Protein AF-0000000075269607 (afdb_homodimer)

Organism: NCBI:txid747725

Structure (mmCIF, N/CA/C/O backbone):
data_AF-0000000075269607-model_v1
#
loop_
_entity.id
_entity.type
_entity.pdbx_description
1 polymer '60S acidic ribosomal protein P1'
#
loop_
_atom_site.group_PDB
_atom_site.id
_atom_site.type_symbol
_atom_site.label_atom_id
_atom_site.label_alt_id
_atom_site.label_comp_id
_atom_site.label_asym_id
_atom_site.label_entity_id
_atom_site.label_seq_id
_atom_site.pdbx_PDB_ins_code
_atom_site.Cartn_x
_atom_site.Cartn_y
_atom_site.Cartn_z
_atom_site.occupancy
_atom_site.B_iso_or_equiv
_atom_site.auth_seq_id
_atom_site.auth_comp_id
_atom_site.auth_asym_id
_atom_site.auth_atom_id
_atom_site.pdbx_PDB_model_num
ATOM 1 N N . ALA A 1 1 ? 9.289 -3.162 7.914 1 45.62 1 ALA A N 1
ATOM 2 C CA . ALA A 1 1 ? 8.039 -3.787 8.344 1 45.62 1 ALA A CA 1
ATOM 3 C C . ALA A 1 1 ? 6.914 -2.758 8.438 1 45.62 1 ALA A C 1
ATOM 5 O O . ALA A 1 1 ? 5.746 -3.086 8.219 1 45.62 1 ALA A O 1
ATOM 6 N N . GLU A 1 2 ? 7.281 -1.348 8.359 1 68 2 GLU A N 1
ATOM 7 C CA . GLU A 1 2 ? 6.352 -0.262 8.656 1 68 2 GLU A CA 1
ATOM 8 C C . GLU A 1 2 ? 5.59 0.167 7.406 1 68 2 GLU A C 1
ATOM 10 O O . GLU A 1 2 ? 4.43 0.582 7.488 1 68 2 GLU A O 1
ATOM 15 N N . LEU A 1 3 ? 6.023 -0.334 6.281 1 76.75 3 LEU A N 1
ATOM 16 C CA . LEU A 1 3 ? 5.434 0.24 5.078 1 76.75 3 LEU A CA 1
ATOM 17 C C . LEU A 1 3 ? 4.242 -0.585 4.605 1 76.75 3 LEU A C 1
ATOM 19 O O . LEU A 1 3 ? 3.303 -0.047 4.016 1 76.75 3 LEU A O 1
ATOM 23 N N . ALA A 1 4 ? 4.184 -1.86 5.055 1 89.5 4 ALA A N 1
ATOM 24 C CA . ALA A 1 4 ? 3.109 -2.744 4.613 1 89.5 4 ALA A CA 1
ATOM 25 C C . ALA A 1 4 ? 1.754 -2.25 5.117 1 89.5 4 ALA A C 1
ATOM 27 O O . ALA A 1 4 ? 0.79 -2.182 4.352 1 89.5 4 ALA A O 1
ATOM 28 N N . VAL A 1 5 ? 1.744 -1.746 6.402 1 93.38 5 VAL A N 1
ATOM 29 C CA . VAL A 1 5 ? 0.485 -1.312 6.996 1 93.38 5 VAL A CA 1
ATOM 30 C C . VAL A 1 5 ? 0.055 0.019 6.383 1 93.38 5 VAL A C 1
ATOM 32 O O . VAL A 1 5 ? -1.126 0.221 6.09 1 93.38 5 VAL A O 1
ATOM 35 N N . VAL A 1 6 ? 1.002 0.798 6.156 1 90.75 6 VAL A N 1
ATOM 36 C CA . VAL A 1 6 ? 0.722 2.109 5.578 1 90.75 6 VAL A CA 1
ATOM 37 C C . VAL A 1 6 ? 0.169 1.944 4.164 1 90.75 6 VAL A C 1
ATOM 39 O O . VAL A 1 6 ? -0.844 2.553 3.814 1 90.75 6 VAL A O 1
ATOM 42 N N . TYR A 1 7 ? 0.874 1.063 3.316 1 92.44 7 TYR A N 1
ATOM 43 C CA . TYR A 1 7 ? 0.434 0.836 1.944 1 92.44 7 TYR A CA 1
ATOM 44 C C . TYR A 1 7 ? -0.948 0.193 1.913 1 92.44 7 TYR A C 1
ATOM 46 O O . TYR A 1 7 ? -1.771 0.519 1.056 1 92.44 7 TYR A O 1
ATOM 54 N N . ALA A 1 8 ? -1.219 -0.64 2.863 1 95.94 8 ALA A N 1
ATOM 55 C CA . ALA A 1 8 ? -2.539 -1.253 2.979 1 95.94 8 ALA A CA 1
ATOM 56 C C . ALA A 1 8 ? -3.605 -0.204 3.279 1 95.94 8 ALA A C 1
ATOM 58 O O . ALA A 1 8 ? -4.68 -0.207 2.668 1 95.94 8 ALA A O 1
ATOM 59 N N . ALA A 1 9 ? -3.314 0.753 4.191 1 94.62 9 ALA A N 1
ATOM 60 C CA . ALA A 1 9 ? -4.242 1.82 4.559 1 94.62 9 ALA A CA 1
ATOM 61 C C . ALA A 1 9 ? -4.562 2.705 3.355 1 94.62 9 ALA A C 1
ATOM 63 O O . ALA A 1 9 ? -5.707 3.137 3.184 1 94.62 9 ALA A O 1
ATOM 64 N N . LEU A 1 10 ? -3.578 2.914 2.516 1 92.06 10 LEU A N 1
ATOM 65 C CA . LEU A 1 10 ? -3.76 3.75 1.334 1 92.06 10 LEU A CA 1
ATOM 66 C C . LEU A 1 10 ? -4.699 3.084 0.334 1 92.06 10 LEU A C 1
ATOM 68 O O . LEU A 1 10 ? -5.52 3.754 -0.295 1 92.06 10 LEU A O 1
ATOM 72 N N . ILE A 1 11 ? -4.504 1.755 0.111 1 93.88 11 ILE A N 1
ATOM 73 C CA . ILE A 1 11 ? -5.398 1.016 -0.773 1 93.88 11 ILE A CA 1
ATOM 74 C C . ILE A 1 11 ? -6.848 1.217 -0.328 1 93.88 11 ILE A C 1
ATOM 76 O O . ILE A 1 11 ? -7.715 1.537 -1.143 1 93.88 11 ILE A O 1
ATOM 80 N N . LEU A 1 12 ? -7.051 1.043 0.997 1 95.31 12 LEU A N 1
ATOM 81 C CA . LEU A 1 12 ? -8.383 1.202 1.565 1 95.31 12 LEU A CA 1
ATOM 82 C C . LEU A 1 12 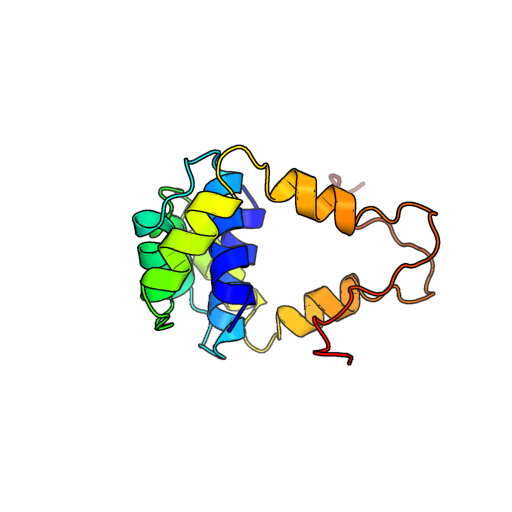? -8.875 2.637 1.405 1 95.31 12 LEU A C 1
ATOM 84 O O . LEU A 1 12 ? -10.023 2.865 1.008 1 95.31 12 LEU A O 1
ATOM 88 N N . GLU A 1 13 ? -7.926 3.596 1.642 1 92.06 13 GLU A N 1
ATOM 89 C CA . GLU A 1 13 ? -8.234 5.02 1.553 1 92.06 13 GLU A CA 1
ATOM 90 C C . GLU A 1 13 ? -8.617 5.414 0.13 1 92.06 13 GLU A C 1
ATOM 92 O O . GLU A 1 13 ? -9.484 6.273 -0.068 1 92.06 13 GLU A O 1
ATOM 97 N N . ASP A 1 14 ? -7.945 4.809 -0.798 1 89.5 14 ASP A N 1
ATOM 98 C CA . ASP A 1 14 ? -8.188 5.137 -2.199 1 89.5 14 ASP A CA 1
ATOM 99 C C . ASP A 1 14 ? -9.648 4.902 -2.576 1 89.5 14 ASP A C 1
ATOM 101 O O . ASP A 1 14 ? -10.203 5.625 -3.404 1 89.5 14 ASP A O 1
ATOM 105 N N . ASP A 1 15 ? -10.203 3.951 -2.055 1 91 15 ASP A N 1
ATOM 106 C CA . ASP A 1 15 ? -11.594 3.625 -2.322 1 91 15 ASP A CA 1
ATOM 107 C C . ASP A 1 15 ? -12.516 4.223 -1.259 1 91 15 ASP A C 1
ATOM 109 O O . ASP A 1 15 ? -13.719 3.963 -1.252 1 91 15 ASP A O 1
ATOM 113 N N . ASN A 1 16 ? -11.953 4.953 -0.336 1 91.31 16 ASN A N 1
ATOM 114 C CA . ASN A 1 16 ? -12.688 5.59 0.754 1 91.31 16 ASN A CA 1
ATOM 115 C C . ASN A 1 16 ? -13.344 4.559 1.667 1 91.31 16 ASN A C 1
ATOM 117 O O . ASN A 1 16 ? -14.5 4.719 2.061 1 91.31 16 ASN A O 1
ATOM 121 N N . VAL A 1 17 ? -12.633 3.543 1.899 1 91 17 VAL A N 1
ATOM 122 C CA . VAL A 1 17 ? -13.07 2.477 2.795 1 91 17 VAL A CA 1
ATOM 123 C C . VAL A 1 17 ? -12.562 2.744 4.207 1 91 17 VAL A C 1
ATOM 125 O O . VAL A 1 17 ? -11.445 3.25 4.383 1 91 17 VAL A O 1
ATOM 128 N N . GLU A 1 18 ? -13.461 2.459 5.121 1 92.19 18 GLU A N 1
ATOM 129 C CA . GLU A 1 18 ? -13.031 2.627 6.508 1 92.19 18 GLU A CA 1
ATOM 130 C C . GLU A 1 18 ? -11.828 1.745 6.82 1 92.19 18 GLU A C 1
ATOM 132 O O . GLU A 1 18 ? -11.836 0.549 6.52 1 92.19 18 GLU A O 1
ATOM 137 N N . ILE A 1 19 ? -10.805 2.352 7.43 1 95.5 19 ILE A N 1
ATOM 138 C CA . ILE A 1 19 ? -9.594 1.622 7.781 1 95.5 19 ILE A CA 1
ATOM 139 C C . ILE A 1 19 ? -9.75 1.002 9.172 1 95.5 19 ILE A C 1
ATOM 141 O O . ILE A 1 19 ? -9.805 1.717 10.172 1 95.5 19 ILE A O 1
ATOM 145 N N . THR A 1 20 ? -9.805 -0.301 9.203 1 96.19 20 THR A N 1
ATOM 146 C CA . THR A 1 20 ? -9.898 -1.036 10.461 1 96.19 20 THR A CA 1
ATOM 147 C C . THR A 1 20 ? -8.75 -2.029 10.594 1 96.19 20 THR A C 1
ATOM 149 O O . THR A 1 20 ? -8.062 -2.326 9.617 1 96.19 20 THR A O 1
ATOM 152 N N . ALA A 1 21 ? -8.625 -2.5 11.789 1 96.69 21 ALA A N 1
ATOM 153 C CA . ALA A 1 21 ? -7.566 -3.477 12.031 1 96.69 21 ALA A CA 1
ATOM 154 C C . ALA A 1 21 ? -7.754 -4.719 11.164 1 96.69 21 ALA A C 1
ATOM 156 O O . ALA A 1 21 ? -6.785 -5.258 10.625 1 96.69 21 ALA A O 1
ATOM 157 N N . ASP A 1 22 ? -9 -5.094 10.992 1 96.69 22 ASP A N 1
ATOM 158 C CA . ASP A 1 22 ? -9.32 -6.293 10.227 1 96.69 22 ASP A CA 1
ATOM 159 C C . ASP A 1 22 ? -8.977 -6.109 8.75 1 96.69 22 ASP A C 1
ATOM 161 O O . ASP A 1 22 ? -8.398 -7 8.133 1 96.69 22 ASP A O 1
ATOM 165 N N . LYS A 1 23 ? -9.344 -4.988 8.234 1 96.5 23 LYS A N 1
ATOM 166 C CA . LYS A 1 23 ? -9.07 -4.719 6.824 1 96.5 23 LYS A CA 1
ATOM 167 C C . LYS A 1 23 ? -7.57 -4.598 6.566 1 96.5 23 LYS A C 1
ATOM 169 O O . LYS A 1 23 ? -7.066 -5.094 5.559 1 96.5 23 LYS A O 1
ATOM 174 N N . LEU A 1 24 ? -6.875 -3.912 7.43 1 96.94 24 LEU A N 1
ATOM 175 C CA . LEU A 1 24 ? -5.426 -3.807 7.32 1 96.94 24 LEU A CA 1
ATOM 176 C C . LEU A 1 24 ? -4.773 -5.184 7.371 1 96.94 24 LEU A C 1
ATOM 178 O O . LEU A 1 24 ? -3.898 -5.492 6.559 1 96.94 24 LEU A O 1
ATOM 182 N N . GLN A 1 25 ? -5.23 -5.977 8.328 1 95.94 25 GLN A N 1
ATOM 183 C CA . GLN A 1 25 ? -4.707 -7.328 8.484 1 95.94 25 GLN A CA 1
ATOM 184 C C . GLN A 1 25 ? -4.977 -8.164 7.234 1 95.94 25 GLN A C 1
ATOM 186 O O . GLN A 1 25 ? -4.105 -8.914 6.785 1 95.94 25 GLN A O 1
ATOM 191 N N . THR A 1 26 ? -6.164 -8.023 6.723 1 96.25 26 THR A N 1
ATOM 192 C CA . THR A 1 26 ? -6.559 -8.773 5.535 1 96.25 26 THR A CA 1
ATOM 193 C C . THR A 1 26 ? -5.633 -8.461 4.367 1 96.25 26 THR A C 1
ATOM 195 O O . THR A 1 26 ? -5.152 -9.367 3.688 1 96.25 26 THR A O 1
ATOM 198 N N . LEU A 1 27 ? -5.387 -7.219 4.148 1 96.69 27 LEU A N 1
ATOM 199 C CA . LEU A 1 27 ? -4.535 -6.785 3.045 1 96.69 27 LEU A CA 1
ATOM 200 C C . LEU A 1 27 ? -3.098 -7.254 3.252 1 96.69 27 LEU A C 1
ATOM 202 O O . LEU A 1 27 ? -2.484 -7.809 2.336 1 96.69 27 LEU A O 1
ATOM 206 N N . VAL A 1 28 ? -2.52 -7.055 4.438 1 96.5 28 VAL A N 1
ATOM 207 C CA . VAL A 1 28 ? -1.136 -7.406 4.738 1 96.5 28 VAL A CA 1
ATOM 208 C C . VAL A 1 28 ? -0.971 -8.922 4.711 1 96.5 28 VAL A C 1
ATOM 210 O O . VAL A 1 28 ? -0.001 -9.438 4.148 1 96.5 28 VAL A O 1
ATOM 213 N N . ALA A 1 29 ? -1.939 -9.625 5.23 1 95.56 29 ALA A N 1
ATOM 214 C CA . ALA A 1 29 ? -1.911 -11.078 5.242 1 95.56 29 ALA A CA 1
ATOM 215 C C . ALA A 1 29 ? -1.987 -11.641 3.826 1 95.56 29 ALA A C 1
ATOM 217 O O . ALA A 1 29 ? -1.342 -12.648 3.514 1 95.56 29 ALA A O 1
ATOM 218 N N . ALA A 1 30 ? -2.758 -10.977 3.025 1 94.81 30 ALA A N 1
ATOM 219 C CA . ALA A 1 30 ? -2.9 -11.383 1.631 1 94.81 30 ALA A CA 1
ATOM 220 C C . ALA A 1 30 ? -1.564 -11.297 0.896 1 94.81 30 ALA A C 1
ATOM 222 O 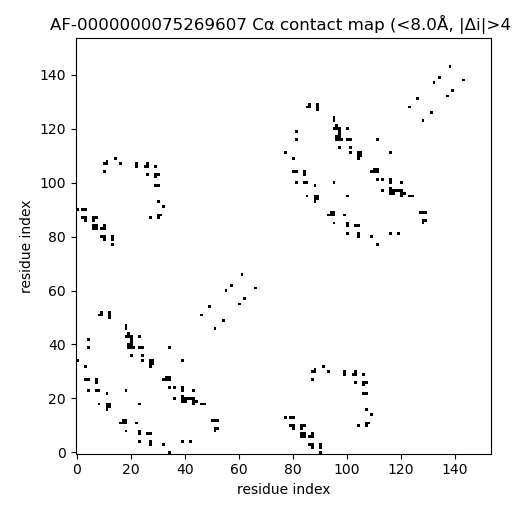O . ALA A 1 30 ? -1.33 -12.031 -0.065 1 94.81 30 ALA A O 1
ATOM 223 N N . ALA A 1 31 ? -0.771 -10.43 1.275 1 94.5 31 ALA A N 1
ATOM 224 C CA . ALA A 1 31 ? 0.545 -10.258 0.665 1 94.5 31 ALA A CA 1
ATOM 225 C C . ALA A 1 31 ? 1.546 -11.258 1.229 1 94.5 31 ALA A C 1
ATOM 227 O O . ALA A 1 31 ? 2.68 -11.352 0.753 1 94.5 31 ALA A O 1
ATOM 228 N N . GLY A 1 32 ? 1.129 -11.953 2.221 1 94.31 32 GLY A N 1
ATOM 229 C CA . GLY A 1 32 ? 2.006 -12.922 2.855 1 94.31 32 GLY A CA 1
ATOM 230 C C . GLY A 1 32 ? 2.887 -12.312 3.93 1 94.31 32 GLY A C 1
ATOM 231 O O . GLY A 1 32 ? 3.9 -12.898 4.312 1 94.31 32 GLY A O 1
ATOM 232 N N . VAL A 1 33 ? 2.492 -11.156 4.301 1 91.19 33 VAL A N 1
ATOM 233 C CA . VAL A 1 33 ? 3.234 -10.453 5.344 1 91.19 33 VAL A CA 1
ATOM 234 C C . VAL A 1 33 ? 2.562 -10.68 6.699 1 91.19 33 VAL A C 1
ATOM 236 O O . VAL A 1 33 ? 1.35 -10.508 6.832 1 91.19 33 VAL A O 1
ATOM 239 N N . GLU A 1 34 ? 3.332 -11.18 7.555 1 89.62 34 GLU A N 1
ATOM 240 C CA . GLU A 1 34 ? 2.77 -11.406 8.883 1 89.62 34 GLU A CA 1
ATOM 241 C C . GLU A 1 34 ? 3.184 -10.312 9.859 1 89.62 34 GLU A C 1
ATOM 243 O O . GLU A 1 34 ? 4.375 -10.094 10.094 1 89.62 34 GLU A O 1
ATOM 248 N N . VAL A 1 35 ? 2.225 -9.641 10.258 1 91.56 35 VAL A N 1
ATOM 249 C CA . VAL A 1 35 ? 2.416 -8.578 11.242 1 91.56 35 VAL A CA 1
ATOM 250 C C . VAL A 1 35 ? 1.596 -8.883 12.492 1 91.56 35 VAL A C 1
ATOM 252 O O . VAL A 1 35 ? 0.531 -9.5 12.414 1 91.56 35 VAL A O 1
ATOM 255 N N . GLU A 1 36 ? 2.113 -8.555 13.617 1 94.88 36 GLU A N 1
ATOM 256 C CA . GLU A 1 36 ? 1.37 -8.734 14.867 1 94.88 36 GLU A CA 1
ATOM 257 C C . GLU A 1 36 ? 0.028 -8.008 14.812 1 94.88 36 GLU A C 1
ATOM 259 O O . GLU A 1 36 ? -0.04 -6.84 14.422 1 94.88 36 GLU A O 1
ATOM 264 N N . PRO A 1 37 ? -0.954 -8.625 15.203 1 94.69 37 PRO A N 1
ATOM 265 C CA . PRO A 1 37 ? -2.301 -8.055 15.102 1 94.69 37 PRO A CA 1
ATOM 266 C C . PRO A 1 37 ? -2.451 -6.75 15.875 1 94.69 37 PRO A C 1
ATOM 268 O O . PRO A 1 37 ? -3.307 -5.926 15.539 1 94.69 37 PRO A O 1
ATOM 271 N N . ILE A 1 38 ? -1.721 -6.629 16.953 1 94.56 38 ILE A N 1
ATOM 272 C CA . ILE A 1 38 ? -1.849 -5.43 17.766 1 94.56 38 ILE A CA 1
ATOM 273 C C . ILE A 1 38 ? -1.461 -4.199 16.953 1 94.56 38 ILE A C 1
ATOM 275 O O . ILE A 1 38 ? -2.006 -3.113 17.156 1 94.56 38 ILE A O 1
ATOM 279 N N . TRP A 1 39 ? -0.562 -4.43 16.078 1 92.56 39 TRP A N 1
ATOM 280 C CA . TRP A 1 39 ? -0.104 -3.328 15.242 1 92.56 39 TRP A CA 1
ATOM 281 C C . TRP A 1 39 ? -1.24 -2.795 14.375 1 92.56 39 TRP A C 1
ATOM 283 O O . TRP A 1 39 ? -1.359 -1.585 14.172 1 92.56 39 TRP A O 1
ATOM 293 N N . PHE A 1 40 ? -2.055 -3.678 13.961 1 95 40 PHE A N 1
ATOM 294 C CA . PHE A 1 40 ? -3.17 -3.285 13.102 1 95 40 PHE A CA 1
ATOM 295 C C . PHE A 1 40 ? -4.18 -2.447 13.883 1 95 40 PHE A C 1
ATOM 297 O O . PHE A 1 40 ? -4.668 -1.433 13.375 1 95 40 PHE A O 1
ATOM 304 N N . SER A 1 41 ? -4.402 -2.865 15.094 1 96.38 41 SER A N 1
ATOM 305 C CA . SER A 1 41 ? -5.324 -2.123 15.945 1 96.38 41 SER A CA 1
ATOM 306 C C . SER A 1 41 ? -4.793 -0.727 16.25 1 96.38 41 SER A C 1
ATOM 308 O O . SER A 1 41 ? -5.543 0.252 16.219 1 96.38 41 SER A O 1
ATOM 310 N N . LEU A 1 42 ? -3.516 -0.713 16.516 1 94.19 42 LEU A N 1
ATOM 311 C CA . LEU A 1 42 ? -2.863 0.555 16.812 1 94.19 42 LEU A CA 1
ATOM 312 C C . LEU A 1 42 ? -2.932 1.504 15.625 1 94.19 42 LEU A C 1
ATOM 314 O O . LEU A 1 42 ? -3.254 2.684 15.789 1 94.19 42 LEU A O 1
ATOM 318 N N . TYR A 1 43 ? -2.689 1.031 14.453 1 94 43 TYR A N 1
ATOM 319 C CA . TYR A 1 43 ? -2.715 1.851 13.242 1 94 43 TYR A CA 1
ATOM 320 C C . TYR A 1 43 ? -4.141 2.252 12.891 1 94 43 TYR A C 1
ATOM 322 O O . TYR A 1 43 ? -4.395 3.395 12.5 1 94 43 TYR A O 1
ATOM 330 N N . ALA A 1 44 ? -4.953 1.312 12.969 1 95 44 ALA A N 1
ATOM 331 C CA . ALA A 1 44 ? -6.359 1.602 12.695 1 95 44 ALA A CA 1
ATOM 332 C C . ALA A 1 44 ? -6.859 2.752 13.562 1 95 44 ALA A C 1
ATOM 334 O O . ALA A 1 44 ? -7.512 3.674 13.062 1 95 44 ALA A O 1
ATOM 335 N N . LYS A 1 45 ? -6.492 2.752 14.836 1 95.56 45 LYS A N 1
ATOM 336 C CA . LYS A 1 45 ? -6.891 3.807 15.758 1 95.56 45 LYS A CA 1
ATOM 337 C C . LYS A 1 45 ? -6.242 5.137 15.398 1 95.56 45 LYS A C 1
ATOM 339 O O . LYS A 1 45 ? -6.879 6.188 15.477 1 95.56 45 LYS A O 1
ATOM 344 N N . ALA A 1 46 ? -5.035 5.121 15.031 1 91.38 46 ALA A N 1
ATOM 345 C CA . ALA A 1 46 ? -4.293 6.316 14.641 1 91.38 46 ALA A CA 1
ATOM 346 C C . ALA A 1 46 ? -4.883 6.934 13.375 1 91.38 46 ALA A C 1
ATOM 348 O O . ALA A 1 46 ? -4.918 8.156 13.234 1 91.38 46 ALA A O 1
ATOM 349 N N . LEU A 1 47 ? -5.453 6.125 12.516 1 90.94 47 LEU A N 1
ATOM 350 C CA . LEU A 1 47 ? -5.926 6.59 11.211 1 90.94 47 LEU A CA 1
ATOM 351 C C . LEU A 1 47 ? -7.418 6.91 11.258 1 90.94 47 LEU A C 1
ATOM 353 O O . LEU A 1 47 ? -7.965 7.48 10.312 1 90.94 47 LEU A O 1
ATOM 357 N N . ALA A 1 48 ? -7.883 6.547 12.305 1 90.56 48 ALA A N 1
ATOM 358 C CA . ALA A 1 48 ? -9.305 6.852 12.461 1 90.56 48 ALA A CA 1
ATOM 359 C C . ALA A 1 48 ? -9.547 8.359 12.414 1 90.56 48 ALA A C 1
ATOM 361 O O . ALA A 1 48 ? -8.984 9.109 13.211 1 90.56 48 ALA A O 1
ATOM 362 N N . GLY A 1 49 ? -10.25 8.781 11.352 1 89.62 49 GLY A N 1
ATOM 363 C CA . GLY A 1 49 ? -10.547 10.195 11.203 1 89.62 49 GLY A CA 1
ATOM 364 C C . GLY A 1 49 ? -9.453 10.969 10.484 1 89.62 49 GLY A C 1
ATOM 365 O O . GLY A 1 49 ? -9.539 12.188 10.328 1 89.62 49 GLY A O 1
ATOM 366 N N . GLN A 1 50 ? -8.398 10.125 10.258 1 87 50 GLN A N 1
ATOM 367 C CA . GLN A 1 50 ? -7.316 10.734 9.5 1 87 50 GLN A CA 1
ATOM 368 C C . GLN A 1 50 ? -7.418 10.383 8.016 1 87 50 GLN A C 1
ATOM 370 O O . GLN A 1 50 ? -7.98 9.344 7.66 1 87 50 GLN A O 1
ATOM 375 N N . ASP A 1 51 ? -7.031 11.273 7.273 1 84.69 51 ASP A N 1
ATOM 376 C CA . ASP A 1 51 ? -6.914 10.984 5.844 1 84.69 51 ASP A CA 1
ATOM 377 C C . ASP A 1 51 ? -5.469 10.688 5.461 1 84.69 51 ASP A C 1
ATOM 379 O O . ASP A 1 51 ? -4.629 11.586 5.414 1 84.69 51 ASP A O 1
ATOM 383 N N . LEU A 1 52 ? -5.184 9.43 5.289 1 84.44 52 LEU A N 1
ATOM 384 C CA . LEU A 1 52 ? -3.82 9.008 4.977 1 84.44 52 LEU A CA 1
ATOM 385 C C . LEU A 1 52 ? -3.289 9.75 3.754 1 84.44 52 LEU A C 1
ATOM 387 O O . LEU A 1 52 ? -2.139 10.195 3.744 1 84.44 52 LEU A O 1
ATOM 391 N N . LYS A 1 53 ? -4.051 9.859 2.828 1 80.38 53 LYS A N 1
ATOM 392 C CA . LYS A 1 53 ? -3.652 10.57 1.615 1 80.38 53 LYS A CA 1
ATOM 393 C C . LYS A 1 53 ? -3.334 12.031 1.913 1 80.38 53 LYS A C 1
ATOM 395 O O . LYS A 1 53 ? -2.357 12.578 1.397 1 80.38 53 LYS A O 1
ATOM 400 N N . ALA A 1 54 ? -4.141 12.594 2.713 1 79.88 54 ALA A N 1
ATOM 401 C CA . ALA A 1 54 ? -3.922 13.977 3.117 1 79.88 54 ALA A CA 1
ATOM 402 C C . ALA A 1 54 ? -2.637 14.117 3.93 1 79.88 54 ALA A C 1
ATOM 404 O O . ALA A 1 54 ? -1.874 15.062 3.738 1 79.88 54 ALA A O 1
ATOM 405 N N . LEU A 1 55 ? -2.467 13.109 4.754 1 78.88 55 LEU A N 1
ATOM 406 C CA . LEU A 1 55 ? -1.257 13.094 5.57 1 78.88 55 LEU A CA 1
ATOM 407 C C . LEU A 1 55 ? -0.012 12.984 4.695 1 78.88 55 LEU A C 1
ATOM 409 O O . LEU A 1 55 ? 0.953 13.727 4.879 1 78.88 55 LEU A O 1
ATOM 413 N N . LEU A 1 56 ? -0.089 12.062 3.818 1 71.44 56 LEU A N 1
ATOM 414 C CA . LEU A 1 56 ? 1.039 11.836 2.922 1 71.44 56 LEU A CA 1
ATOM 415 C C . LEU A 1 56 ? 1.298 13.062 2.053 1 71.44 56 LEU A C 1
ATOM 417 O O . LEU A 1 56 ? 2.451 13.43 1.823 1 71.44 56 LEU A O 1
ATOM 421 N N . LEU A 1 57 ? 0.242 13.68 1.555 1 68.06 57 LEU A N 1
ATOM 422 C CA . LEU A 1 57 ? 0.368 14.875 0.729 1 68.06 57 LEU A CA 1
ATOM 423 C C . LEU A 1 57 ? 0.884 16.047 1.553 1 68.06 57 LEU A C 1
ATOM 425 O O . LEU A 1 57 ? 1.63 16.891 1.043 1 68.06 57 LEU A O 1
ATOM 429 N N . ASN A 1 58 ? 0.3 15.992 2.678 1 69.06 58 ASN A N 1
ATOM 430 C CA . ASN A 1 58 ? 0.739 17.078 3.555 1 69.06 58 ASN A CA 1
ATOM 431 C C . ASN A 1 58 ? 2.221 16.953 3.896 1 69.06 58 ASN A C 1
ATOM 433 O O . ASN A 1 58 ? 2.939 17.953 3.934 1 69.06 58 ASN A O 1
ATOM 437 N N . VAL A 1 59 ? 2.592 15.734 4.125 1 64.25 59 VAL A N 1
ATOM 438 C CA . VAL A 1 59 ? 3.986 15.492 4.488 1 64.25 59 VAL A CA 1
ATOM 439 C C . VAL A 1 59 ? 4.863 15.57 3.24 1 64.25 59 VAL A C 1
ATOM 441 O O . VAL A 1 59 ? 5.996 16.047 3.301 1 64.25 59 VAL A O 1
ATOM 444 N N . GLY A 1 60 ? 4.406 15.016 2.068 1 53.5 60 GLY A N 1
ATOM 445 C CA . GLY A 1 60 ? 5.145 15.047 0.816 1 53.5 60 GLY A CA 1
ATOM 446 C C . GLY A 1 60 ? 5.113 16.406 0.137 1 53.5 60 GLY A C 1
ATOM 447 O O . GLY A 1 60 ? 5.777 16.609 -0.879 1 53.5 60 GLY A O 1
ATOM 448 N N . ALA A 1 61 ? 3.865 16.984 0.196 1 47.38 61 ALA A N 1
ATOM 449 C CA . ALA A 1 61 ? 3.914 18.312 -0.402 1 47.38 61 ALA A CA 1
ATOM 450 C C . ALA A 1 61 ? 5.184 19.047 0.005 1 47.38 61 ALA A C 1
ATOM 452 O O . ALA A 1 61 ? 5.551 19.062 1.183 1 47.38 61 ALA A O 1
ATOM 453 N N . PRO A 1 62 ? 5.906 19.047 -1.044 1 44.31 62 PRO A N 1
ATOM 454 C CA . PRO A 1 62 ? 7.035 19.938 -0.728 1 44.31 62 PRO A CA 1
ATOM 455 C C . PRO A 1 62 ? 6.613 21.172 0.06 1 44.31 62 PRO A C 1
ATOM 457 O O . PRO A 1 62 ? 6.039 22.094 -0.508 1 44.31 62 PRO A O 1
ATOM 460 N N . GLY A 1 63 ? 5.781 21.156 0.997 1 39.44 63 GLY A N 1
ATOM 461 C CA . GLY A 1 63 ? 5.879 22.391 1.738 1 39.44 63 GLY A CA 1
ATOM 462 C C . GLY A 1 63 ? 7.277 22.984 1.751 1 39.44 63 GLY A C 1
ATOM 463 O O . GLY A 1 63 ? 8.266 22.234 1.767 1 39.44 63 GLY A O 1
ATOM 464 N N . SER A 1 64 ? 7.438 24.062 0.938 1 37.69 64 SER A N 1
ATOM 465 C CA . SER A 1 64 ? 8.508 25.031 1.179 1 37.69 64 SER A CA 1
ATOM 466 C C . SER A 1 64 ? 8.938 25.031 2.643 1 37.69 64 SER A C 1
ATOM 468 O O . SER A 1 64 ? 9.492 26.016 3.133 1 37.69 64 SER A O 1
ATOM 470 N N . GLY A 1 65 ? 8.109 24.516 3.621 1 39.12 65 GLY A N 1
ATOM 471 C CA . GLY A 1 65 ? 8.789 24.672 4.895 1 39.12 65 GLY A CA 1
ATOM 472 C C . GLY A 1 65 ? 10.148 23.984 4.926 1 39.12 65 GLY A C 1
ATOM 473 O O . GLY A 1 65 ? 10.461 23.172 4.051 1 39.12 65 GLY A O 1
ATOM 474 N N . PRO A 1 66 ? 11.133 24.312 5.754 1 35.38 66 PRO A N 1
ATOM 475 C CA . PRO A 1 66 ? 12.414 23.625 5.84 1 35.38 66 PRO A CA 1
ATOM 476 C C . PRO A 1 66 ? 12.281 22.109 5.652 1 35.38 66 PRO A C 1
ATOM 478 O O . PRO A 1 66 ? 11.227 21.547 5.938 1 35.38 66 PRO A O 1
ATOM 481 N N . ALA A 1 67 ? 12.719 21.516 4.434 1 37.75 67 ALA A N 1
ATOM 482 C CA . ALA A 1 67 ? 12.953 20.109 4.109 1 37.75 67 ALA A CA 1
ATOM 483 C C . ALA A 1 67 ? 12.992 19.25 5.375 1 37.75 67 ALA A C 1
ATOM 485 O O . ALA A 1 67 ? 14.047 19.094 5.992 1 37.75 67 ALA A O 1
ATOM 486 N N . VAL A 1 68 ? 12.156 19.484 6.289 1 31.77 68 VAL A N 1
ATOM 487 C CA . VAL A 1 68 ? 12.367 18.609 7.438 1 31.77 68 VAL A CA 1
ATOM 488 C C . VAL A 1 68 ? 12.344 17.141 6.984 1 31.77 68 VAL A C 1
ATOM 490 O O . VAL A 1 68 ? 11.68 16.812 6 1 31.77 68 VAL A O 1
ATOM 493 N N . SER A 1 69 ? 13.484 16.406 6.859 1 31.58 69 SER A N 1
ATOM 494 C CA . SER A 1 69 ? 13.891 15.008 6.727 1 31.58 69 SER A CA 1
ATOM 495 C C . SER A 1 69 ? 12.805 14.07 7.25 1 31.58 69 SER A C 1
ATOM 497 O O . SER A 1 69 ? 12.266 14.281 8.336 1 31.58 69 SER A O 1
ATOM 499 N N . ALA A 1 70 ? 11.82 13.633 6.551 1 33.41 70 ALA A N 1
ATOM 500 C CA . ALA A 1 70 ? 11.109 12.422 6.965 1 33.41 70 ALA A CA 1
ATOM 501 C C . ALA A 1 70 ? 11.898 11.664 8.023 1 33.41 70 ALA A C 1
ATOM 503 O O . ALA A 1 70 ? 12.977 11.141 7.754 1 33.41 70 ALA A O 1
ATOM 504 N N . GLY A 1 71 ? 11.883 12.094 9.195 1 29.73 71 GLY A N 1
ATOM 505 C CA . GLY A 1 71 ? 12.375 11.508 10.43 1 29.73 71 GLY A CA 1
ATOM 506 C C . GLY A 1 71 ? 12.117 10.023 10.539 1 29.73 71 GLY A C 1
ATOM 507 O O . GLY A 1 71 ? 10.961 9.586 10.508 1 29.73 71 GLY A O 1
ATOM 508 N N . ALA A 1 72 ? 12.758 9.094 9.828 1 32.09 72 ALA A N 1
ATOM 509 C CA . ALA A 1 72 ? 13.078 7.863 10.547 1 32.09 72 ALA A CA 1
ATOM 510 C C . ALA A 1 72 ? 13.023 8.078 12.062 1 32.09 72 ALA A C 1
ATOM 512 O O . ALA A 1 72 ? 13.57 9.055 12.578 1 32.09 72 ALA A O 1
ATOM 513 N N . ALA A 1 73 ? 11.883 7.852 12.766 1 29.19 73 ALA A N 1
ATOM 514 C CA . ALA A 1 73 ? 11.953 7.801 14.227 1 29.19 73 ALA A CA 1
ATOM 515 C C . ALA A 1 73 ? 13.328 7.348 14.695 1 29.19 73 ALA A C 1
ATOM 517 O O . ALA A 1 73 ? 13.688 6.176 14.555 1 29.19 73 ALA A O 1
ATOM 518 N N . ALA A 1 74 ? 14.445 7.973 14.578 1 27.44 74 ALA A N 1
ATOM 519 C CA . ALA A 1 74 ? 15.562 7.883 15.516 1 27.44 74 ALA A CA 1
ATOM 520 C C . ALA A 1 74 ? 15.07 7.707 16.953 1 27.44 74 ALA A C 1
ATOM 522 O O . ALA A 1 74 ? 13.969 8.156 17.297 1 27.44 74 ALA A O 1
ATOM 523 N N . GLY A 1 75 ? 15.43 6.586 17.75 1 25.55 75 GLY A N 1
ATOM 524 C CA . GLY A 1 75 ? 15.555 6.727 19.188 1 25.55 75 GLY A CA 1
ATOM 525 C C . GLY A 1 75 ? 15.742 8.164 19.625 1 25.55 75 GLY A C 1
ATOM 526 O O . GLY A 1 75 ? 16.359 8.969 18.922 1 25.55 75 GLY A O 1
ATOM 527 N N . ALA A 1 76 ? 14.836 8.75 20.609 1 25.06 76 ALA A N 1
ATOM 528 C CA . ALA A 1 76 ? 14.82 9.953 21.422 1 25.06 76 ALA A CA 1
ATOM 529 C C . ALA A 1 76 ? 16.219 10.57 21.516 1 25.06 76 ALA A C 1
ATOM 531 O O . ALA A 1 76 ? 17.203 9.945 21.125 1 25.06 76 ALA A O 1
ATOM 532 N N . ALA A 1 77 ? 16.391 11.125 22.984 1 20.78 77 ALA A N 1
ATOM 533 C CA . ALA A 1 77 ? 17.422 11.695 23.859 1 20.78 77 ALA A CA 1
ATOM 534 C C . ALA A 1 77 ? 18.688 10.844 23.844 1 20.78 77 ALA A C 1
ATOM 536 O O . ALA A 1 77 ? 18.625 9.641 23.578 1 20.78 77 ALA A O 1
ATOM 537 N N . ALA B 1 1 ? -8.297 5.199 -9.453 1 45.72 1 ALA B N 1
ATOM 538 C CA . ALA B 1 1 ? -8.289 3.75 -9.648 1 45.72 1 ALA B CA 1
ATOM 539 C C . ALA B 1 1 ? -6.871 3.229 -9.828 1 45.72 1 ALA B C 1
ATOM 541 O O . ALA B 1 1 ? -6.559 2.105 -9.422 1 45.72 1 ALA B O 1
ATOM 542 N N . GLU B 1 2 ? -5.836 4.18 -10.18 1 68.44 2 GLU B N 1
ATOM 543 C CA . GLU B 1 2 ? -4.484 3.791 -10.578 1 68.44 2 GLU B CA 1
ATOM 544 C C . GLU B 1 2 ? -3.598 3.545 -9.359 1 68.44 2 GLU B C 1
ATOM 546 O O . GLU B 1 2 ? -2.727 2.672 -9.391 1 68.44 2 GLU B O 1
ATOM 551 N N . LEU B 1 3 ? -4.09 3.951 -8.227 1 77.69 3 LEU B N 1
ATOM 552 C CA . LEU B 1 3 ? -3.158 3.904 -7.102 1 77.69 3 LEU B CA 1
ATOM 553 C C . LEU B 1 3 ? -3.299 2.594 -6.332 1 77.69 3 LEU B C 1
ATOM 555 O O . LEU B 1 3 ? -2.328 2.105 -5.75 1 77.69 3 LEU B O 1
ATOM 559 N N . ALA B 1 4 ? -4.465 1.914 -6.512 1 89.56 4 ALA B N 1
ATOM 560 C CA . ALA B 1 4 ? -4.707 0.674 -5.777 1 89.56 4 ALA B CA 1
ATOM 561 C C . ALA B 1 4 ? -3.723 -0.413 -6.199 1 89.56 4 ALA B C 1
ATOM 563 O O . ALA B 1 4 ? -3.131 -1.085 -5.348 1 89.56 4 ALA B O 1
ATOM 564 N N . VAL B 1 5 ? -3.416 -0.441 -7.551 1 93.31 5 VAL B N 1
ATOM 565 C CA . VAL B 1 5 ? -2.537 -1.487 -8.062 1 93.31 5 VAL B CA 1
ATOM 566 C C . VAL B 1 5 ? -1.092 -1.183 -7.668 1 93.31 5 VAL B C 1
ATOM 568 O O . VAL B 1 5 ? -0.344 -2.082 -7.277 1 93.31 5 VAL B O 1
ATOM 571 N N . VAL B 1 6 ? -0.826 0.012 -7.727 1 91 6 VAL B N 1
ATOM 572 C CA . VAL B 1 6 ? 0.53 0.433 -7.395 1 91 6 VAL B CA 1
ATOM 573 C C . VAL B 1 6 ? 0.811 0.15 -5.918 1 91 6 VAL B C 1
ATOM 575 O O . VAL B 1 6 ? 1.855 -0.408 -5.574 1 91 6 VAL B O 1
ATOM 578 N N . TYR B 1 7 ? -0.172 0.556 -4.992 1 92.5 7 TYR B N 1
ATOM 579 C CA . TYR B 1 7 ? 0.003 0.343 -3.561 1 92.5 7 TYR B CA 1
ATOM 580 C C . TYR B 1 7 ? 0.068 -1.145 -3.234 1 92.5 7 TYR B C 1
ATOM 582 O O . TYR B 1 7 ? 0.832 -1.562 -2.361 1 92.5 7 TYR B O 1
ATOM 590 N N . ALA B 1 8 ? -0.678 -1.909 -3.959 1 95.94 8 ALA B N 1
ATOM 591 C CA . ALA B 1 8 ? -0.635 -3.359 -3.787 1 95.94 8 ALA B CA 1
ATOM 592 C C . ALA B 1 8 ? 0.738 -3.914 -4.156 1 95.94 8 ALA B C 1
ATOM 594 O O . ALA B 1 8 ? 1.294 -4.742 -3.43 1 95.94 8 ALA B O 1
ATOM 595 N N . ALA B 1 9 ? 1.345 -3.42 -5.262 1 94.75 9 ALA B N 1
ATOM 596 C CA . ALA B 1 9 ? 2.66 -3.859 -5.715 1 94.75 9 ALA B CA 1
ATOM 597 C C . ALA B 1 9 ? 3.736 -3.533 -4.684 1 94.75 9 ALA B C 1
ATOM 599 O O . ALA B 1 9 ? 4.66 -4.324 -4.469 1 94.75 9 ALA B O 1
ATOM 600 N N . LEU B 1 10 ? 3.574 -2.426 -4.039 1 92.62 10 LEU B N 1
ATOM 601 C CA . LEU B 1 10 ? 4.539 -2.004 -3.029 1 92.62 10 LEU B CA 1
ATOM 602 C C . LEU B 1 10 ? 4.496 -2.926 -1.816 1 92.62 10 LEU B C 1
ATOM 604 O O . LEU B 1 10 ? 5.539 -3.248 -1.239 1 92.62 10 LEU B O 1
ATOM 608 N N . ILE B 1 11 ? 3.266 -3.271 -1.354 1 93.69 11 ILE B N 1
ATOM 609 C CA . ILE B 1 11 ? 3.129 -4.207 -0.244 1 93.69 11 ILE B CA 1
ATOM 610 C C . ILE B 1 11 ? 3.906 -5.488 -0.55 1 93.69 11 ILE B C 1
ATOM 612 O O . ILE B 1 11 ? 4.68 -5.965 0.282 1 93.69 11 ILE B O 1
ATOM 616 N N . LEU B 1 12 ? 3.682 -5.973 -1.786 1 95.31 12 LEU B N 1
ATOM 617 C CA . LEU B 1 12 ? 4.355 -7.195 -2.211 1 95.31 12 LEU B CA 1
ATOM 618 C C . LEU B 1 12 ? 5.867 -6.988 -2.275 1 95.31 12 LEU B C 1
ATOM 620 O O . LEU B 1 12 ? 6.633 -7.828 -1.805 1 95.31 12 LEU B O 1
ATOM 624 N N . GLU B 1 13 ? 6.25 -5.801 -2.783 1 92.25 13 GLU B N 1
ATOM 625 C CA . GLU B 1 13 ? 7.656 -5.453 -2.939 1 92.25 13 GLU B CA 1
ATOM 626 C C . GLU B 1 13 ? 8.359 -5.359 -1.587 1 92.25 13 GLU B C 1
ATOM 628 O O . GLU B 1 13 ? 9.531 -5.707 -1.465 1 92.25 13 GLU B O 1
ATOM 633 N N . ASP B 1 14 ? 7.621 -4.836 -0.641 1 89.62 14 ASP B N 1
ATOM 634 C CA . ASP B 1 14 ? 8.195 -4.641 0.689 1 89.62 14 ASP B CA 1
ATOM 635 C C . ASP B 1 14 ? 8.688 -5.965 1.271 1 89.62 14 ASP B C 1
ATOM 637 O O . ASP B 1 14 ? 9.688 -5.992 1.996 1 89.62 14 ASP B O 1
ATOM 641 N N . ASP B 1 15 ? 8.039 -6.969 1.008 1 91 15 ASP B N 1
ATOM 642 C CA . ASP B 1 15 ? 8.422 -8.297 1.487 1 91 15 ASP B CA 1
ATOM 643 C C . ASP B 1 15 ? 9.242 -9.047 0.44 1 91 15 ASP B C 1
ATOM 645 O O . ASP B 1 15 ? 9.562 -10.219 0.622 1 91 15 ASP B O 1
ATOM 649 N N . ASN B 1 16 ? 9.523 -8.398 -0.645 1 91.44 16 ASN B N 1
ATOM 650 C CA . ASN B 1 16 ? 10.289 -8.977 -1.746 1 91.44 16 ASN B CA 1
ATOM 651 C C . ASN B 1 16 ? 9.57 -10.172 -2.359 1 91.44 16 ASN B C 1
ATOM 653 O O . ASN B 1 16 ? 10.195 -11.195 -2.65 1 91.44 16 ASN B O 1
ATOM 657 N N . VAL B 1 17 ? 8.328 -10.047 -2.502 1 91.12 17 VAL B N 1
ATOM 658 C CA . VAL B 1 17 ? 7.484 -11.062 -3.119 1 91.12 17 VAL B CA 1
ATOM 659 C C . VAL B 1 17 ? 7.309 -10.758 -4.605 1 91.12 17 VAL B C 1
ATOM 661 O O . VAL B 1 17 ? 7.219 -9.594 -5 1 91.12 17 VAL B O 1
ATOM 664 N N . GLU B 1 18 ? 7.367 -11.836 -5.344 1 92.56 18 GLU B N 1
ATOM 665 C CA . GLU B 1 18 ? 7.145 -11.641 -6.773 1 92.56 18 GLU B CA 1
ATOM 666 C C . GLU B 1 18 ? 5.777 -11.023 -7.039 1 92.56 18 GLU B C 1
ATOM 668 O O . GLU B 1 18 ? 4.766 -11.484 -6.504 1 92.56 18 GLU B O 1
ATOM 673 N N . ILE B 1 19 ? 5.766 -9.977 -7.863 1 95.56 19 ILE B N 1
ATOM 674 C CA . ILE B 1 19 ? 4.523 -9.297 -8.203 1 95.56 19 ILE B CA 1
ATOM 675 C C . ILE B 1 19 ? 3.875 -9.969 -9.414 1 95.56 19 ILE B C 1
ATOM 677 O O . ILE B 1 19 ? 4.406 -9.906 -10.523 1 95.56 19 ILE B O 1
ATOM 681 N N . THR B 1 20 ? 2.736 -10.594 -9.172 1 96.44 20 THR B N 1
ATOM 682 C CA . THR B 1 20 ? 1.973 -11.227 -10.242 1 96.44 20 THR B CA 1
ATOM 683 C C . THR B 1 20 ? 0.557 -10.664 -10.305 1 96.44 20 THR B C 1
ATOM 685 O O . THR B 1 20 ? 0.108 -9.992 -9.375 1 96.44 20 THR B O 1
ATOM 688 N N . ALA B 1 21 ? -0.064 -10.984 -11.383 1 96.56 21 ALA B N 1
ATOM 689 C CA . ALA B 1 21 ? -1.438 -10.523 -11.547 1 96.56 21 ALA B CA 1
ATOM 690 C C . ALA B 1 21 ? -2.336 -11.047 -10.43 1 96.56 21 ALA B C 1
ATOM 692 O O . ALA B 1 21 ? -3.188 -10.312 -9.922 1 96.56 21 ALA B O 1
ATOM 693 N N . ASP B 1 22 ? -2.078 -12.273 -10.07 1 96.81 22 ASP B N 1
ATOM 694 C CA . ASP B 1 22 ? -2.891 -12.922 -9.047 1 96.81 22 ASP B CA 1
ATOM 695 C C . ASP B 1 22 ? -2.699 -12.258 -7.684 1 96.81 22 ASP B C 1
ATOM 697 O O . ASP B 1 22 ? -3.67 -12 -6.969 1 96.81 22 ASP B O 1
ATOM 701 N N . LYS B 1 23 ? -1.487 -11.992 -7.355 1 96.56 23 LYS B N 1
ATOM 702 C CA . LYS B 1 23 ? -1.192 -11.359 -6.07 1 96.56 23 LYS B CA 1
ATOM 703 C C . LYS B 1 23 ? -1.74 -9.938 -6.02 1 96.56 23 LYS B C 1
ATOM 705 O O . LYS B 1 23 ? -2.277 -9.516 -4.996 1 96.56 23 LYS B O 1
ATOM 710 N N . LEU B 1 24 ? -1.562 -9.211 -7.082 1 96.94 24 LEU B N 1
ATOM 711 C CA . LEU B 1 24 ? -2.115 -7.863 -7.168 1 96.94 24 LEU B CA 1
ATOM 712 C C . LEU B 1 24 ? -3.633 -7.887 -7.016 1 96.94 24 LEU B C 1
ATOM 714 O O . LEU B 1 24 ? -4.199 -7.09 -6.266 1 96.94 24 LEU B O 1
ATOM 718 N N . GLN B 1 25 ? -4.23 -8.82 -7.738 1 96 25 GLN B N 1
ATOM 719 C CA . GLN B 1 25 ? -5.68 -8.969 -7.676 1 96 25 GLN B CA 1
ATOM 720 C C . GLN B 1 25 ? -6.137 -9.312 -6.262 1 96 25 GLN B C 1
ATOM 722 O O . GLN B 1 25 ? -7.141 -8.781 -5.781 1 96 25 GLN B O 1
ATOM 727 N N . THR B 1 26 ? -5.41 -10.195 -5.66 1 96.31 26 THR B N 1
ATOM 728 C CA . THR B 1 26 ? -5.738 -10.633 -4.305 1 96.31 26 THR B CA 1
ATOM 729 C C . THR B 1 26 ? -5.742 -9.445 -3.342 1 96.31 26 THR B C 1
ATOM 731 O O . THR B 1 26 ? -6.676 -9.281 -2.559 1 96.31 26 THR B O 1
ATOM 734 N N . LEU B 1 27 ? -4.746 -8.656 -3.4 1 96.75 27 LEU B N 1
ATOM 735 C CA . LEU B 1 27 ? -4.613 -7.5 -2.516 1 96.75 27 LEU B CA 1
ATOM 736 C C . LEU B 1 27 ? -5.703 -6.473 -2.795 1 96.75 27 LEU B C 1
ATOM 738 O O . LEU B 1 27 ? -6.355 -5.988 -1.868 1 96.75 27 LEU B O 1
ATOM 742 N N . VAL B 1 28 ? -5.926 -6.117 -4.062 1 96.56 28 VAL B N 1
ATOM 743 C CA . VAL B 1 28 ? -6.902 -5.105 -4.453 1 96.56 28 VAL B CA 1
ATOM 744 C C . VAL B 1 28 ? -8.312 -5.602 -4.148 1 96.56 28 VAL B C 1
ATOM 746 O O . VAL B 1 28 ? -9.141 -4.855 -3.613 1 96.56 28 VAL B O 1
ATOM 749 N N . ALA B 1 29 ? -8.547 -6.848 -4.379 1 95.69 29 ALA B N 1
ATOM 750 C CA . ALA B 1 29 ? -9.852 -7.449 -4.105 1 95.69 29 ALA B CA 1
ATOM 751 C C . ALA B 1 29 ? -10.141 -7.48 -2.607 1 95.69 29 ALA B C 1
ATOM 753 O O . ALA B 1 29 ? -11.281 -7.281 -2.184 1 95.69 29 ALA B O 1
ATOM 754 N N . ALA B 1 30 ? -9.102 -7.719 -1.875 1 94.88 30 ALA B N 1
ATOM 755 C CA . ALA B 1 30 ? -9.234 -7.746 -0.42 1 94.88 30 ALA B CA 1
ATOM 756 C C . ALA B 1 30 ? -9.68 -6.391 0.118 1 94.88 30 ALA B C 1
ATOM 758 O O . ALA B 1 30 ? -10.312 -6.312 1.171 1 94.88 30 ALA B O 1
ATOM 759 N N . ALA B 1 31 ? -9.32 -5.383 -0.525 1 94.62 31 ALA B N 1
ATOM 760 C CA . ALA B 1 31 ? -9.703 -4.031 -0.125 1 94.62 31 ALA B CA 1
ATOM 761 C C . ALA B 1 31 ? -11.117 -3.695 -0.594 1 94.62 31 ALA B C 1
ATOM 763 O O . ALA B 1 31 ? -11.656 -2.643 -0.245 1 94.62 31 ALA B O 1
ATOM 764 N N . GLY B 1 32 ? -11.648 -4.582 -1.355 1 94.31 32 GLY B N 1
ATOM 765 C CA . GLY B 1 32 ? -12.984 -4.355 -1.887 1 94.31 32 GLY B CA 1
ATOM 766 C C . GLY B 1 32 ? -12.992 -3.525 -3.156 1 94.31 32 GLY B C 1
ATOM 767 O O . GLY B 1 32 ? -14.023 -2.967 -3.537 1 94.31 32 GLY B O 1
ATOM 768 N N . VAL B 1 33 ? -11.828 -3.432 -3.709 1 91.38 33 VAL B N 1
ATOM 769 C CA . VAL B 1 33 ? -11.68 -2.68 -4.949 1 91.38 33 VAL B CA 1
ATOM 770 C C . VAL B 1 33 ? -11.742 -3.631 -6.145 1 91.38 33 VAL B C 1
ATOM 772 O O . VAL B 1 33 ? -11.055 -4.652 -6.164 1 91.38 33 VAL B O 1
ATOM 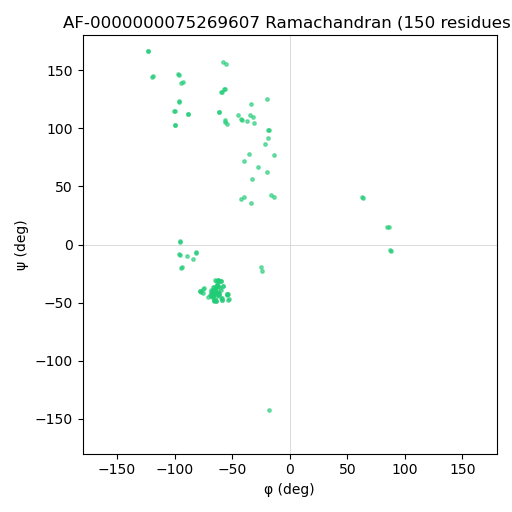775 N N . GLU B 1 34 ? -12.641 -3.344 -6.969 1 89.56 34 GLU B N 1
ATOM 776 C CA . GLU B 1 34 ? -12.758 -4.199 -8.141 1 89.56 34 GLU B CA 1
ATOM 777 C C . GLU B 1 34 ? -12.094 -3.559 -9.359 1 89.56 34 GLU B C 1
ATOM 779 O O . GLU B 1 34 ? -12.484 -2.467 -9.781 1 89.56 34 GLU B O 1
ATOM 784 N N . VAL B 1 35 ? -11.102 -4.176 -9.781 1 91.69 35 VAL B N 1
ATOM 785 C CA . VAL B 1 35 ? -10.375 -3.746 -10.969 1 91.69 35 VAL B CA 1
ATOM 786 C C . VAL B 1 35 ? -10.422 -4.844 -12.031 1 91.69 35 VAL B C 1
ATOM 788 O O . VAL B 1 35 ? -10.469 -6.031 -11.695 1 91.69 35 VAL B O 1
ATOM 791 N N . GLU B 1 36 ? -10.492 -4.457 -13.25 1 94.94 36 GLU B N 1
ATOM 792 C CA . GLU B 1 36 ? -10.469 -5.434 -14.328 1 94.94 36 GLU B CA 1
ATOM 793 C C . GLU B 1 36 ? -9.211 -6.301 -14.258 1 94.94 36 GLU B C 1
ATOM 795 O O . GLU B 1 36 ? -8.102 -5.785 -14.102 1 94.94 36 GLU B O 1
ATOM 800 N N . PRO B 1 37 ? -9.367 -7.512 -14.391 1 94.81 37 PRO B N 1
ATOM 801 C CA . PRO B 1 37 ? -8.25 -8.438 -14.242 1 94.81 37 PRO B CA 1
ATOM 802 C C . PRO B 1 37 ? -7.121 -8.172 -15.234 1 94.81 37 PRO B C 1
ATOM 804 O O . PRO B 1 37 ? -5.965 -8.516 -14.969 1 94.81 37 PRO B O 1
ATOM 807 N N . ILE B 1 38 ? -7.477 -7.68 -16.391 1 94.81 38 ILE B N 1
ATOM 808 C CA . ILE B 1 38 ? -6.457 -7.441 -17.406 1 94.81 38 ILE B CA 1
ATOM 809 C C . ILE B 1 38 ? -5.449 -6.41 -16.906 1 94.81 38 ILE B C 1
ATOM 811 O O . ILE B 1 38 ? -4.27 -6.465 -17.25 1 94.81 38 ILE B O 1
ATOM 815 N N . TRP B 1 39 ? -5.988 -5.551 -16.125 1 93.12 39 TRP B N 1
ATOM 816 C CA . TRP B 1 39 ? -5.121 -4.512 -15.578 1 93.12 39 TRP B CA 1
ATOM 817 C C . TRP B 1 39 ? -4.031 -5.117 -14.703 1 93.12 39 TRP B C 1
ATOM 819 O O . TRP B 1 39 ? -2.883 -4.664 -14.727 1 93.12 39 TRP B O 1
ATOM 829 N N . PHE B 1 40 ? -4.375 -6.129 -14.016 1 95.31 40 PHE B N 1
ATOM 830 C CA . PHE B 1 40 ? -3.41 -6.773 -13.133 1 95.31 40 PHE B CA 1
ATOM 831 C C . PHE B 1 40 ? -2.307 -7.453 -13.938 1 95.31 40 PHE B C 1
ATOM 833 O O . PHE B 1 40 ? -1.127 -7.348 -13.594 1 95.31 40 PHE B O 1
ATOM 840 N N . SER B 1 41 ? -2.729 -8.078 -15 1 96.44 41 SER B N 1
ATOM 841 C CA . SER B 1 41 ? -1.761 -8.742 -15.86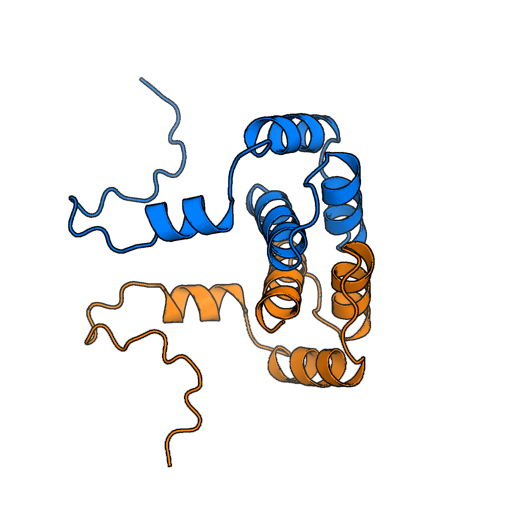7 1 96.44 41 SER B CA 1
ATOM 842 C C . SER B 1 41 ? -0.813 -7.734 -16.5 1 96.44 41 SER B C 1
ATOM 844 O O . SER B 1 41 ? 0.395 -7.965 -16.578 1 96.44 41 SER B O 1
ATOM 846 N N . LEU B 1 42 ? -1.418 -6.641 -16.906 1 94.31 42 LEU B N 1
ATOM 847 C CA . LEU B 1 42 ? -0.636 -5.582 -17.547 1 94.31 42 LEU B CA 1
ATOM 848 C C . LEU B 1 42 ? 0.378 -5 -16.562 1 94.31 42 LEU B C 1
ATOM 850 O O . LEU B 1 42 ? 1.545 -4.809 -16.906 1 94.31 42 LEU B O 1
ATOM 854 N N . TYR B 1 43 ? -0.045 -4.734 -15.359 1 94.12 43 TYR B N 1
ATOM 855 C CA . TYR B 1 43 ? 0.842 -4.164 -14.352 1 94.12 43 TYR B CA 1
ATOM 856 C C . TYR B 1 43 ? 1.894 -5.176 -13.914 1 94.12 43 TYR B C 1
ATOM 858 O O . TYR B 1 43 ? 3.064 -4.828 -13.742 1 94.12 43 TYR B O 1
ATOM 866 N N . ALA B 1 44 ? 1.455 -6.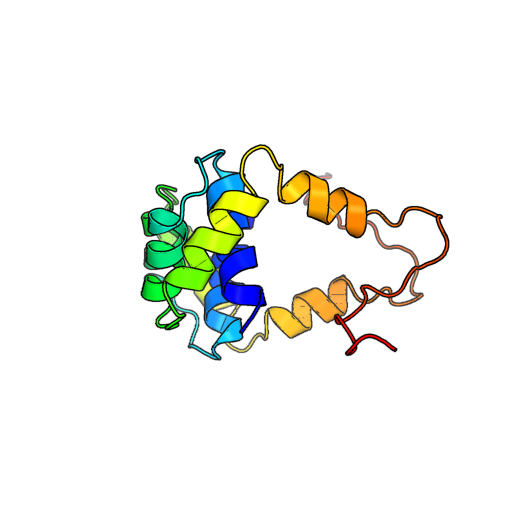328 -13.719 1 95.06 44 ALA B N 1
ATOM 867 C CA . ALA B 1 44 ? 2.389 -7.387 -13.344 1 95.06 44 ALA B CA 1
ATOM 868 C C . ALA B 1 44 ? 3.525 -7.5 -14.359 1 95.06 44 ALA B C 1
ATOM 870 O O . ALA B 1 44 ? 4.695 -7.578 -13.977 1 95.06 44 ALA B O 1
ATOM 871 N N . LYS B 1 45 ? 3.203 -7.426 -15.625 1 95.75 45 LYS B N 1
ATOM 872 C CA . LYS B 1 45 ? 4.199 -7.5 -16.688 1 95.75 45 LYS B CA 1
ATOM 873 C C . LYS B 1 45 ? 5.113 -6.277 -16.672 1 95.75 45 LYS B C 1
ATOM 875 O O . LYS B 1 45 ? 6.32 -6.398 -16.891 1 95.75 45 LYS B O 1
ATOM 880 N N . ALA B 1 46 ? 4.578 -5.172 -16.469 1 91.69 46 ALA B N 1
ATOM 881 C CA . ALA B 1 46 ? 5.34 -3.93 -16.406 1 91.69 46 ALA B CA 1
ATOM 882 C C . ALA B 1 46 ? 6.312 -3.936 -15.234 1 91.69 46 ALA B C 1
ATOM 884 O O . ALA B 1 46 ? 7.426 -3.412 -15.336 1 91.69 46 ALA B O 1
ATOM 885 N N . LEU B 1 47 ? 5.961 -4.605 -14.18 1 91.12 47 LEU B N 1
ATOM 886 C CA . LEU B 1 47 ? 6.75 -4.57 -12.953 1 91.12 47 LEU B CA 1
ATOM 887 C C . LEU B 1 47 ? 7.711 -5.75 -12.891 1 91.12 47 LEU B C 1
ATOM 889 O O . LEU B 1 47 ? 8.594 -5.793 -12.023 1 91.12 47 LEU B O 1
ATOM 893 N N . ALA B 1 48 ? 7.469 -6.504 -13.766 1 90.62 48 ALA B N 1
ATOM 894 C CA . ALA B 1 48 ? 8.375 -7.652 -13.812 1 90.62 48 ALA B CA 1
ATOM 895 C C . ALA B 1 48 ? 9.812 -7.203 -14.039 1 90.62 48 ALA B C 1
ATOM 897 O O . ALA B 1 48 ? 10.117 -6.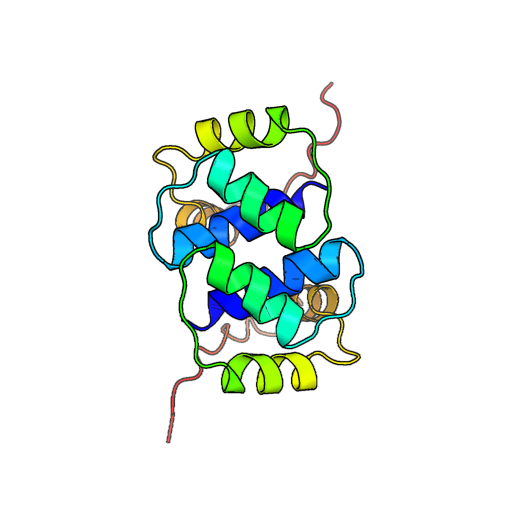523 -15.023 1 90.62 48 ALA B O 1
ATOM 898 N N . GLY B 1 49 ? 10.648 -7.434 -13.016 1 89.62 49 GLY B N 1
ATOM 899 C CA . GLY B 1 49 ? 12.047 -7.051 -13.125 1 89.62 49 GLY B CA 1
ATOM 900 C C . GLY B 1 49 ? 12.312 -5.617 -12.695 1 89.62 49 GLY B C 1
ATOM 901 O O . GLY B 1 49 ? 13.445 -5.141 -12.773 1 89.62 49 GLY B O 1
ATOM 902 N N . GLN B 1 50 ? 11.141 -5.043 -12.445 1 87.19 50 GLN B N 1
ATOM 903 C CA . GLN B 1 50 ? 11.273 -3.68 -11.938 1 87.19 50 GLN B CA 1
ATOM 904 C C . GLN B 1 50 ? 11.203 -3.646 -10.414 1 87.19 50 GLN B C 1
ATOM 906 O O . GLN B 1 50 ? 10.602 -4.523 -9.797 1 87.19 50 GLN B O 1
ATOM 911 N N . ASP B 1 51 ? 11.906 -2.783 -9.891 1 84.75 51 ASP B N 1
ATOM 912 C CA . ASP B 1 51 ? 11.781 -2.539 -8.461 1 84.75 51 ASP B CA 1
ATOM 913 C C . ASP B 1 51 ? 10.914 -1.318 -8.18 1 84.75 51 ASP B C 1
ATOM 915 O O . ASP B 1 51 ? 11.336 -0.182 -8.398 1 84.75 51 ASP B O 1
ATOM 919 N N . LEU B 1 52 ? 9.703 -1.567 -7.793 1 85.06 52 LEU B N 1
ATOM 920 C CA . LEU B 1 52 ? 8.758 -0.487 -7.559 1 85.06 52 LEU B CA 1
ATOM 921 C C . LEU B 1 52 ? 9.32 0.525 -6.566 1 85.06 52 LEU B C 1
ATOM 923 O O . LEU B 1 52 ? 9.18 1.734 -6.758 1 85.06 52 LEU B O 1
ATOM 927 N N . LYS B 1 53 ? 9.891 0.075 -5.594 1 81.12 53 LYS B N 1
ATOM 928 C CA . LYS B 1 53 ? 10.484 0.952 -4.59 1 81.12 53 LYS B CA 1
ATOM 929 C C . LYS B 1 53 ? 11.586 1.812 -5.195 1 81.12 53 LYS B C 1
ATOM 931 O O . LYS B 1 53 ? 11.688 3.006 -4.898 1 81.12 53 LYS B O 1
ATOM 936 N N . ALA B 1 54 ? 12.344 1.188 -6.012 1 80.5 54 ALA B N 1
ATOM 937 C CA . ALA B 1 54 ? 13.414 1.898 -6.703 1 80.5 54 ALA B CA 1
ATOM 938 C C . ALA B 1 54 ? 12.852 2.945 -7.66 1 80.5 54 ALA B C 1
ATOM 940 O O . ALA B 1 54 ? 13.367 4.062 -7.746 1 80.5 54 ALA B O 1
ATOM 941 N N . LEU B 1 55 ? 11.781 2.527 -8.281 1 78.69 55 LEU B N 1
ATOM 942 C CA . LEU B 1 55 ? 11.117 3.441 -9.203 1 78.69 55 LEU B CA 1
ATOM 943 C C . LEU B 1 55 ? 10.562 4.652 -8.461 1 78.69 55 LEU B C 1
ATOM 945 O O . LEU B 1 55 ? 10.75 5.789 -8.891 1 78.69 55 LEU B O 1
ATOM 949 N N . LEU B 1 56 ? 9.891 4.336 -7.414 1 71.94 56 LEU B N 1
ATOM 950 C CA . LEU B 1 56 ? 9.289 5.398 -6.621 1 71.94 56 LEU B CA 1
ATOM 951 C C . LEU B 1 56 ? 10.359 6.32 -6.043 1 71.94 56 LEU B C 1
ATOM 953 O O . LEU B 1 56 ? 10.18 7.539 -6.012 1 71.94 56 LEU B O 1
ATOM 957 N N . LEU B 1 57 ? 11.469 5.75 -5.578 1 67.75 57 LEU B N 1
ATOM 958 C CA . LEU B 1 57 ? 12.57 6.535 -5.016 1 67.75 57 LEU B CA 1
ATOM 959 C C . LEU B 1 57 ? 13.258 7.355 -6.102 1 67.75 57 LEU B C 1
ATOM 961 O O . LEU B 1 57 ? 13.703 8.477 -5.844 1 67.75 57 LEU B O 1
ATOM 965 N N . ASN B 1 58 ? 13.305 6.645 -7.121 1 69.75 58 ASN B N 1
ATOM 966 C CA . ASN B 1 58 ? 13.938 7.344 -8.234 1 69.75 58 ASN B CA 1
ATOM 967 C C . ASN B 1 58 ? 13.094 8.531 -8.703 1 69.75 58 ASN B C 1
ATOM 969 O O . ASN B 1 58 ? 13.633 9.594 -9.008 1 69.75 58 ASN B O 1
ATOM 973 N N . VAL B 1 59 ? 11.82 8.289 -8.703 1 65.12 59 VAL B N 1
ATOM 974 C CA . VAL B 1 59 ? 10.906 9.336 -9.148 1 65.12 59 VAL B CA 1
ATOM 975 C C . VAL B 1 59 ? 10.719 10.375 -8.039 1 65.12 59 VAL B C 1
ATOM 977 O O . VAL B 1 59 ? 10.609 11.57 -8.312 1 65.12 59 VAL B O 1
ATOM 980 N N . GLY B 1 60 ? 10.602 9.938 -6.703 1 52.97 60 GLY B N 1
ATOM 981 C CA . GLY B 1 60 ? 10.406 10.812 -5.559 1 52.97 60 GLY B CA 1
ATOM 982 C C . GLY B 1 60 ? 11.68 11.516 -5.113 1 52.97 60 GLY B C 1
ATOM 983 O O . GLY B 1 60 ? 11.641 12.383 -4.238 1 52.97 60 GLY B O 1
ATOM 984 N N . ALA B 1 61 ? 12.82 10.688 -5.172 1 47.41 61 ALA B N 1
ATOM 985 C CA . ALA B 1 61 ? 14.031 11.422 -4.816 1 47.41 61 ALA B CA 1
ATOM 986 C C . ALA B 1 61 ? 14.039 12.812 -5.445 1 47.41 61 ALA B C 1
ATOM 988 O O . ALA B 1 61 ? 13.758 12.961 -6.641 1 47.41 61 ALA B O 1
ATOM 989 N N . PRO B 1 62 ? 13.836 13.609 -4.477 1 44.22 62 PRO B N 1
ATOM 990 C CA . PRO B 1 62 ? 14.062 14.945 -5.035 1 44.22 62 PRO B CA 1
ATOM 991 C C . PRO B 1 62 ? 15.289 15 -5.941 1 44.22 62 PRO B C 1
ATOM 993 O O . PRO B 1 62 ? 16.422 15.078 -5.453 1 44.22 62 PRO B O 1
ATOM 996 N N . GLY B 1 63 ? 15.617 14.078 -6.762 1 39.5 63 GLY B N 1
ATOM 997 C CA . GLY B 1 63 ? 16.594 14.648 -7.672 1 39.5 63 GLY B CA 1
ATOM 998 C C . GLY B 1 63 ? 16.375 16.125 -7.938 1 39.5 63 GLY B C 1
ATOM 999 O O . GLY B 1 63 ? 15.242 16.594 -7.922 1 39.5 63 GLY B O 1
ATOM 1000 N N . SER B 1 64 ? 17.328 16.969 -7.375 1 37.34 64 SER B N 1
ATOM 1001 C CA . SER B 1 64 ? 17.578 18.297 -7.898 1 37.34 64 SER B CA 1
ATOM 1002 C C . SER B 1 64 ? 17.172 18.406 -9.367 1 37.34 64 SER B C 1
ATOM 1004 O O . SER B 1 64 ? 17.672 19.281 -10.086 1 37.34 64 SER B O 1
ATOM 1006 N N . GLY B 1 65 ? 17.094 17.328 -10.133 1 39.75 65 GLY B N 1
ATOM 1007 C CA . GLY B 1 65 ? 16.766 17.797 -11.469 1 39.75 65 GLY B CA 1
ATOM 1008 C C . GLY B 1 65 ? 15.516 18.641 -11.516 1 39.75 65 GLY B C 1
ATOM 1009 O O . GLY B 1 65 ? 14.742 18.672 -10.562 1 39.75 65 GLY B O 1
ATOM 1010 N N . PRO B 1 66 ? 15.258 19.578 -12.492 1 35.38 66 PRO B N 1
ATOM 1011 C CA . PRO B 1 66 ? 14.023 20.359 -12.578 1 35.38 66 PRO B CA 1
ATOM 1012 C C . PRO B 1 66 ? 12.789 19.578 -12.125 1 35.38 66 PRO B C 1
ATOM 1014 O O . PRO B 1 66 ? 12.789 18.344 -12.164 1 35.38 66 PRO B O 1
ATOM 1017 N N . ALA B 1 67 ? 12.188 20 -10.945 1 36.38 67 ALA B N 1
ATOM 1018 C CA . ALA B 1 67 ? 10.883 19.594 -10.422 1 36.38 67 ALA B CA 1
ATOM 1019 C C . ALA B 1 67 ? 10.031 18.938 -11.508 1 36.38 67 ALA B C 1
ATOM 1021 O O . ALA B 1 67 ? 9.352 19.625 -12.273 1 36.38 67 ALA B O 1
ATOM 1022 N N . VAL B 1 68 ? 10.539 18.094 -12.328 1 31.84 68 VAL B N 1
ATOM 1023 C CA . VAL B 1 68 ? 9.555 17.656 -13.312 1 31.84 68 VAL B CA 1
ATOM 1024 C C . VAL B 1 68 ? 8.328 17.078 -12.594 1 31.84 68 VAL B C 1
ATOM 1026 O O . VAL B 1 68 ? 8.438 16.547 -11.484 1 31.84 68 VAL B O 1
ATOM 1029 N N . SER B 1 69 ? 7.133 17.812 -12.531 1 30.98 69 SER B N 1
ATOM 1030 C CA . SER B 1 69 ? 5.727 17.594 -12.211 1 30.98 69 SER B CA 1
ATOM 1031 C C . SER B 1 69 ? 5.371 16.109 -12.297 1 30.98 69 SER B C 1
ATOM 1033 O O . SER B 1 69 ? 5.832 15.406 -13.195 1 30.98 69 SER B O 1
ATOM 1035 N N . ALA B 1 70 ? 5.309 15.375 -11.32 1 31.95 70 ALA B N 1
ATOM 1036 C CA . ALA B 1 70 ? 4.465 14.18 -11.359 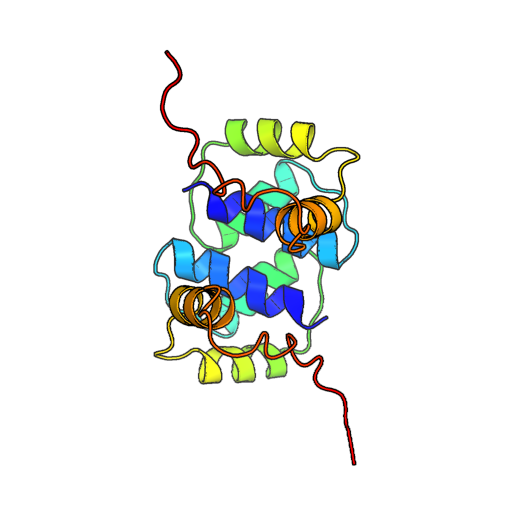1 31.95 70 ALA B CA 1
ATOM 1037 C C . ALA B 1 70 ? 3.422 14.281 -12.461 1 31.95 70 ALA B C 1
ATOM 1039 O O . ALA B 1 70 ? 2.5 15.102 -12.383 1 31.95 70 ALA B O 1
ATOM 1040 N N . GLY B 1 71 ? 3.826 14.367 -13.695 1 29.69 71 GLY B N 1
ATOM 1041 C CA . GLY B 1 71 ? 2.934 14.328 -14.836 1 29.69 71 GLY B CA 1
ATOM 1042 C C . GLY B 1 71 ? 1.752 13.398 -14.648 1 29.69 71 GLY B C 1
ATOM 1043 O O . GLY B 1 71 ? 1.931 12.195 -14.445 1 29.69 71 GLY B O 1
ATOM 1044 N N . ALA B 1 72 ? 0.694 13.75 -13.906 1 30.88 72 ALA B N 1
ATOM 1045 C CA . ALA B 1 72 ? -0.655 13.367 -14.312 1 30.88 72 ALA B CA 1
ATOM 1046 C C . ALA B 1 72 ? -0.69 12.969 -15.789 1 30.88 72 ALA B C 1
ATOM 1048 O O . ALA B 1 72 ? -0.051 13.609 -16.625 1 30.88 72 ALA B O 1
ATOM 1049 N N . ALA B 1 73 ? -0.66 11.734 -16.188 1 28.31 73 ALA B N 1
ATOM 1050 C CA . ALA B 1 73 ? -1.056 11.375 -17.547 1 28.31 73 ALA B CA 1
ATOM 1051 C C . ALA B 1 73 ? -2.156 12.297 -18.062 1 28.31 73 ALA B C 1
ATOM 1053 O O . ALA B 1 73 ? -3.32 12.164 -17.672 1 28.31 73 ALA B O 1
ATOM 1054 N N . ALA B 1 74 ? -2.07 13.586 -18.125 1 26.42 74 ALA B N 1
ATOM 1055 C CA . ALA B 1 74 ? -2.812 14.305 -19.156 1 26.42 74 ALA B CA 1
ATOM 1056 C C . ALA B 1 74 ? -2.676 13.617 -20.516 1 26.42 74 ALA B C 1
ATOM 1058 O O . ALA B 1 74 ? -1.612 13.086 -20.844 1 26.42 74 ALA B O 1
ATOM 1059 N N . GLY B 1 75 ? -3.787 12.992 -21.078 1 26.58 75 GLY B N 1
ATOM 1060 C CA . GLY B 1 75 ? -4.016 13.039 -22.516 1 26.58 75 GLY B CA 1
ATOM 1061 C C . GLY B 1 75 ? -3.561 14.336 -23.156 1 26.58 75 GLY B C 1
ATOM 1062 O O . GLY B 1 75 ? -4.301 15.32 -23.172 1 26.58 75 GLY B O 1
ATOM 1063 N N . ALA B 1 76 ? -2.662 15.047 -22.938 1 21.78 76 ALA B N 1
ATOM 1064 C CA . ALA B 1 76 ? -2.275 16.094 -23.875 1 21.78 76 ALA B CA 1
ATOM 1065 C C . ALA B 1 76 ? -1.977 15.508 -25.25 1 21.78 76 ALA B C 1
ATOM 1067 O O . ALA B 1 76 ? -1.303 14.484 -25.359 1 21.78 76 ALA B O 1
ATOM 1068 N N . ALA B 1 77 ? -3.027 15.797 -26.312 1 22.83 77 ALA B N 1
ATOM 1069 C CA . ALA B 1 77 ? -2.674 16.281 -27.641 1 22.83 77 ALA B CA 1
ATOM 1070 C C . ALA B 1 77 ? -1.576 17.344 -27.578 1 22.83 77 ALA B C 1
ATOM 1072 O O . ALA B 1 77 ? -1.428 18.016 -26.562 1 22.83 77 ALA B O 1
#

Foldseek 3Di:
DPVLLLVQVVVCLVVPHQQALVSSCVSCVVVVHDDDSVVSHVVSVVCVVNRSVCVCCVLPVPPPPPPPPPDPPDDDD/DVVLLLVQVVVCLVVPHQQALVSSCVSCVVVVHDDDSVVSHVVSVVCVVNRSVCVCCVLPVPPPPPPPPPPPPPPDD

Solvent-accessible surface area (backbone atoms only — not comparable to full-atom values): 9066 Å² total; per-residue (Å²): 126,72,57,38,57,53,29,33,46,45,38,23,46,73,72,69,41,85,63,36,32,64,56,37,44,50,28,33,45,62,59,69,44,87,68,65,66,66,56,29,46,53,49,22,59,68,41,56,94,48,53,64,64,55,48,50,45,60,66,60,39,73,54,86,53,80,79,70,70,84,68,69,83,63,84,80,133,125,73,60,38,59,53,30,34,44,45,37,24,46,72,72,68,42,86,63,37,32,66,57,37,44,49,26,31,46,61,58,70,44,86,68,64,66,65,54,29,46,53,49,21,59,67,41,56,94,49,53,63,67,56,49,48,44,63,69,61,41,7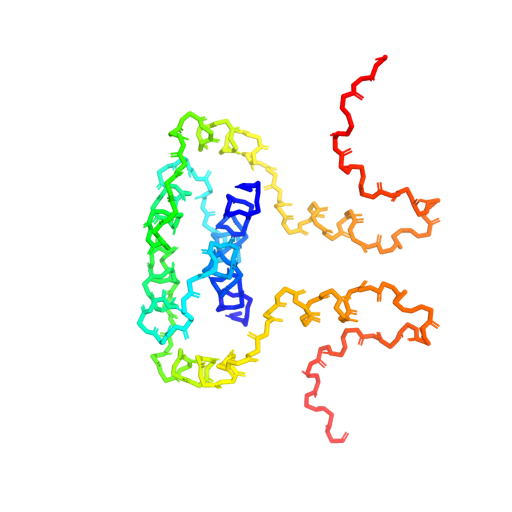4,58,84,53,80,81,71,67,82,69,68,84,66,85,69,131

Radius of gyration: 16.18 Å; Cα contacts (8 Å, |Δi|>4): 156; chains: 2; bounding box: 31×38×52 Å

Sequence (154 aa):
AELAVVYAALILEDDNVEITADKLQTLVAAAGVEVEPIWFSLYAKALAGQDLKALLLNVGAPGSGPAVSAGAAAGAAAELAVVYAALILEDDNVEITADKLQTLVAAAGVEVEPIWFSLYAKALAGQDLKALLLNVGAPGSGPAVSAGAAAGAA

Secondary structure (DSSP, 8-state):
-HHHHHHHHHHHHHTT----HHHHHHHHHHTT----HHHHHHHHHHHTT--HHHHHHHHHS--SS------------/-HHHHHHHHHHHHHTT----HHHHHHHHHHTT----HHHHHHHHHHHTT--HHHHHHHHHS--SS------------

pLDDT: mean 76.51, std 25.16, range [20.78, 96.94]

Nearest PDB structures (foldseek):
  2lbf-assembly1_A  TM=7.392E-01  e=4.916E-04  Homo sapiens
  4beh-assembly1_A  TM=6.156E-01  e=4.916E-04  Homo sapiens
  4v7e-assembly1_Cv  TM=8.524E-01  e=6.438E-03  Triticum aestivum
  4v7e-assembly1_Cu  TM=8.641E-01  e=8.134E-03  Triticum aestivum
  2lbf-assembly1_B  TM=7.055E-01  e=1.662E+00  Homo sapiens

InterPro domains:
  IPR038716 Large ribosomal subunit protein P1/P2, N-terminal domain [G3DSA:1.10.10.1410] (1-60)